Protein AF-A0A453LDB9-F1 (afdb_monomer_lite)

Radius of gyration: 24.72 Å; chains: 1; bounding box: 70×49×56 Å

Sequence (113 aa):
KLQKSIKKLKDPNAIEEAKNQITWIDKQLRSNPQKNVESEILRGHIKKEREAAKAGKRPYYLKKSEIRERKLMDKYNELKEAGKLDSFMEKRRKKNASKDHRFMPYRRDGGGA

Organism: Aegilops tauschii subsp. strangulata (NCBI:txid200361)

Foldseek 3Di:
DLVVVLVVDPDPVVNVVSVVVVVVVVVVVVVPVVVVLLVVVQVVLVVVQVVVVVVVDDRDHDDPVRSVVVVVVVVCVVCVVVVNNVVVVVVVVVVVVVVVVVPDPPPPPCPDD

pLDDT: mean 85.72, std 10.18, range [45.09, 96.06]

InterPro domains:
  IPR009292 rRNA biogenesis protein RRP36 [PF06102] (1-102)
  IPR009292 rRNA biogenesis protein RRP36 [PTHR21738] (1-108)

Secondary structure (DSSP, 8-state):
-HHHHHTT---HHHHHHHHHHHHHHHHHHHH-HHHHHHHHHHHHHHHHHHHHHHTTPPP----HHHHHHHHHHHHHHHHHHTT-HHHHHHHHHHHHHHHHHHHSPP-------

Structure (mmCIF, N/CA/C/O backbone):
data_AF-A0A453LDB9-F1
#
_entry.id   AF-A0A453LDB9-F1
#
loop_
_atom_site.group_PDB
_atom_site.id
_atom_site.type_symbol
_atom_site.label_atom_id
_atom_site.label_alt_id
_atom_site.label_comp_id
_atom_site.label_asym_id
_atom_site.label_entity_id
_atom_site.label_seq_id
_atom_site.pdbx_PDB_ins_code
_atom_site.Cartn_x
_atom_site.Cartn_y
_atom_site.Cartn_z
_atom_site.occupancy
_atom_site.B_iso_or_equiv
_atom_site.auth_seq_id
_atom_site.auth_comp_id
_atom_site.auth_asym_id
_atom_site.auth_atom_id
_atom_site.pdbx_PDB_model_num
ATOM 1 N N . LYS A 1 1 ? -23.872 5.130 8.541 1.00 67.88 1 LYS A N 1
ATOM 2 C CA . LYS A 1 1 ? -25.232 4.778 9.030 1.00 67.88 1 LYS A CA 1
ATOM 3 C C . LYS A 1 1 ? -25.224 4.448 10.529 1.00 67.88 1 LYS A C 1
ATOM 5 O O . LYS A 1 1 ? -25.956 5.112 11.243 1.00 67.88 1 LYS A O 1
ATOM 10 N N . LEU A 1 2 ? -24.330 3.578 11.019 1.00 73.69 2 LEU A N 1
ATOM 11 C CA . LEU A 1 2 ? -24.231 3.200 12.445 1.00 73.69 2 LEU A CA 1
ATOM 12 C C . LEU A 1 2 ? -23.869 4.349 13.416 1.00 73.69 2 LEU A C 1
ATOM 14 O O . LEU A 1 2 ? -24.456 4.489 14.479 1.00 73.69 2 LEU A O 1
ATOM 18 N N . GLN A 1 3 ? -22.983 5.270 13.027 1.00 77.69 3 GLN A N 1
ATOM 19 C CA . GLN A 1 3 ? -22.705 6.460 13.854 1.00 77.69 3 GLN A CA 1
ATOM 20 C C . GLN A 1 3 ? -23.927 7.382 14.023 1.00 77.69 3 GLN A C 1
ATOM 22 O O . GLN A 1 3 ? -24.057 8.073 15.030 1.00 77.69 3 GLN A O 1
ATOM 27 N N . LYS A 1 4 ? -24.833 7.400 13.034 1.00 81.56 4 LYS A N 1
ATOM 28 C CA . LYS A 1 4 ? -26.075 8.182 13.099 1.00 81.56 4 LYS A CA 1
ATOM 29 C C . LYS A 1 4 ? -27.134 7.486 13.961 1.00 81.56 4 LYS A C 1
ATOM 31 O O . LYS A 1 4 ? -27.968 8.187 14.518 1.00 81.56 4 LYS A O 1
ATOM 36 N N . SER A 1 5 ? -27.108 6.153 14.079 1.00 74.94 5 SER A N 1
ATOM 37 C CA . SER A 1 5 ? -28.012 5.407 14.966 1.00 74.94 5 SER A CA 1
ATOM 38 C C . SER A 1 5 ? -27.579 5.487 16.431 1.00 74.94 5 SER A C 1
ATOM 40 O O . SER A 1 5 ? -28.443 5.670 17.277 1.00 74.94 5 SER A O 1
ATOM 42 N N . ILE A 1 6 ? -26.273 5.500 16.733 1.00 80.81 6 ILE A N 1
ATOM 43 C CA . ILE A 1 6 ? -25.758 5.716 18.104 1.00 80.81 6 ILE A CA 1
ATOM 44 C C . ILE A 1 6 ? -26.266 7.031 18.710 1.00 80.81 6 ILE A C 1
ATOM 46 O O . ILE A 1 6 ? -26.609 7.073 19.881 1.00 80.81 6 ILE A O 1
ATOM 50 N N . LYS A 1 7 ? -26.352 8.104 17.912 1.00 78.81 7 LYS A N 1
ATOM 51 C CA . LYS A 1 7 ? -26.859 9.409 18.375 1.00 78.81 7 LYS A CA 1
ATOM 52 C C . LYS A 1 7 ? -28.374 9.438 18.628 1.00 78.81 7 LYS A C 1
ATOM 54 O O . LYS A 1 7 ? -28.855 10.393 19.223 1.00 78.81 7 LYS A O 1
ATOM 59 N N . LYS A 1 8 ? -29.121 8.458 18.109 1.00 80.62 8 LYS A N 1
ATOM 60 C CA . LYS A 1 8 ? -30.591 8.387 18.190 1.00 80.62 8 LYS A CA 1
ATOM 61 C C . LYS A 1 8 ? -31.083 7.370 19.219 1.00 80.62 8 LYS A C 1
ATOM 63 O O . LYS A 1 8 ? -32.188 7.520 19.725 1.00 80.62 8 LYS A O 1
ATOM 68 N N . LEU A 1 9 ? -30.289 6.335 19.485 1.00 74.00 9 LEU A N 1
ATOM 69 C CA . LEU A 1 9 ? -30.583 5.312 20.483 1.00 74.00 9 LEU A CA 1
ATOM 70 C C . LEU A 1 9 ? -30.438 5.907 21.888 1.00 74.00 9 LEU A C 1
ATOM 72 O O . LEU A 1 9 ? -29.474 6.619 22.160 1.00 74.00 9 LEU A O 1
ATOM 76 N N . LYS A 1 10 ? -31.411 5.626 22.759 1.00 73.06 10 LYS A N 1
ATOM 77 C CA . LYS A 1 10 ? -31.383 5.981 24.189 1.00 73.06 10 LYS A CA 1
ATOM 78 C C . LYS A 1 10 ? -30.937 4.812 25.067 1.00 73.06 10 LYS A C 1
ATOM 80 O O . LYS A 1 10 ? -30.412 5.050 26.150 1.00 73.06 10 LYS A O 1
ATOM 85 N N . ASP A 1 11 ? -31.115 3.580 24.592 1.00 82.44 11 ASP A N 1
ATOM 86 C CA . ASP A 1 11 ? -30.810 2.382 25.367 1.00 82.44 11 ASP A CA 1
ATOM 87 C C . ASP A 1 11 ? -29.293 2.142 25.446 1.00 82.44 11 ASP A C 1
ATOM 89 O O . ASP A 1 11 ? -28.626 2.069 24.406 1.00 82.44 11 ASP A O 1
ATOM 93 N N . PRO A 1 12 ? -28.727 1.988 26.657 1.00 81.81 12 PRO A N 1
ATOM 94 C CA . PRO A 1 12 ? -27.281 1.885 26.848 1.00 81.81 12 PRO A CA 1
ATOM 95 C C . PRO A 1 12 ? -26.686 0.625 26.203 1.00 81.81 12 PRO A C 1
ATOM 97 O O . PRO A 1 12 ? -25.644 0.718 25.554 1.00 81.81 12 PRO A O 1
ATOM 100 N N . ASN A 1 13 ? -27.381 -0.515 26.281 1.00 83.94 13 ASN A N 1
ATOM 101 C CA . ASN A 1 13 ? -26.923 -1.777 25.683 1.00 83.94 13 ASN A CA 1
ATOM 102 C C . ASN A 1 13 ? -26.873 -1.703 24.148 1.00 83.94 13 ASN A C 1
ATOM 104 O O . ASN A 1 13 ? -25.872 -2.068 23.536 1.00 83.94 13 ASN A O 1
ATOM 108 N N . ALA A 1 14 ? -27.904 -1.137 23.513 1.00 81.88 14 ALA A N 1
ATOM 109 C CA . ALA A 1 14 ? -27.942 -0.981 22.057 1.00 81.88 14 ALA A CA 1
ATOM 110 C C . ALA A 1 14 ? -26.863 -0.004 21.543 1.00 81.88 14 ALA A C 1
ATOM 112 O O . ALA A 1 14 ? -26.334 -0.160 20.437 1.00 81.88 14 ALA A O 1
ATOM 113 N N . ILE A 1 15 ? -26.506 1.011 22.342 1.00 84.06 15 ILE A N 1
ATOM 114 C CA . ILE A 1 15 ? -25.384 1.912 22.045 1.00 84.06 15 ILE A CA 1
ATOM 115 C C . ILE A 1 15 ? -24.050 1.155 22.103 1.00 84.06 15 ILE A C 1
ATOM 117 O O . ILE A 1 15 ? -23.192 1.372 21.242 1.00 84.06 15 ILE A O 1
ATOM 121 N N . GLU A 1 16 ? -23.856 0.298 23.105 1.00 86.81 16 GLU A N 1
ATOM 122 C CA . GLU A 1 16 ? -22.629 -0.480 23.276 1.00 86.81 16 GLU A CA 1
ATOM 123 C C . GLU A 1 16 ? -22.432 -1.497 22.146 1.00 86.81 16 GLU A C 1
ATOM 125 O O . GLU A 1 16 ? -21.365 -1.535 21.531 1.00 86.81 16 GLU A O 1
ATOM 130 N N . GLU A 1 17 ? -23.476 -2.237 21.774 1.00 87.38 17 GLU A N 1
ATOM 131 C CA . GLU A 1 17 ? -23.442 -3.171 20.642 1.00 87.38 17 GLU A CA 1
ATOM 132 C C . GLU A 1 17 ? -23.084 -2.470 19.327 1.00 87.38 17 GLU A C 1
ATOM 134 O O . GLU A 1 17 ? -22.202 -2.915 18.588 1.00 87.38 17 GLU A O 1
ATOM 139 N N . ALA A 1 18 ? -23.701 -1.316 19.054 1.00 86.12 18 ALA A N 1
ATOM 140 C CA . ALA A 1 18 ? -23.396 -0.534 17.862 1.00 86.12 18 ALA A CA 1
ATOM 141 C C . ALA A 1 18 ? -21.946 -0.013 17.861 1.00 86.12 18 ALA A C 1
ATOM 143 O O . ALA A 1 18 ? -21.306 0.034 16.805 1.00 86.12 18 ALA A O 1
ATOM 144 N N . LYS A 1 19 ? -21.397 0.359 19.028 1.00 87.69 19 LYS A N 1
ATOM 145 C CA . LYS A 1 19 ? -19.977 0.723 19.172 1.00 87.69 19 LYS A CA 1
ATOM 146 C C . LYS A 1 19 ? -19.070 -0.481 18.915 1.00 87.69 19 LYS A C 1
ATOM 148 O O . LYS A 1 19 ? -18.124 -0.349 18.142 1.00 87.69 19 LYS A O 1
ATOM 153 N N . ASN A 1 20 ? -19.388 -1.643 19.480 1.00 89.94 20 ASN A N 1
ATOM 154 C CA . ASN A 1 20 ? -18.641 -2.888 19.281 1.00 89.94 20 ASN A CA 1
ATOM 155 C C . ASN A 1 20 ? -18.646 -3.332 17.813 1.00 89.94 20 ASN A C 1
ATOM 157 O O . ASN A 1 20 ? -17.638 -3.791 17.278 1.00 89.94 20 ASN A O 1
ATOM 161 N N . GLN A 1 21 ? -19.755 -3.119 17.110 1.00 89.06 21 GLN A N 1
ATOM 162 C CA . GLN A 1 21 ? -19.829 -3.394 15.683 1.00 89.06 21 GLN A CA 1
ATOM 163 C C . GLN A 1 21 ? -18.954 -2.432 14.868 1.00 89.06 21 GLN A C 1
ATOM 165 O O . GLN A 1 21 ? -18.284 -2.857 13.927 1.00 89.06 21 GLN A O 1
ATOM 170 N N . ILE A 1 22 ? -18.903 -1.146 15.231 1.00 89.88 22 ILE A N 1
ATOM 171 C CA . ILE A 1 22 ? -18.006 -0.176 14.584 1.00 89.88 22 ILE A CA 1
ATOM 172 C C . ILE A 1 22 ? -16.540 -0.543 14.824 1.00 89.88 22 ILE A C 1
ATOM 174 O O . ILE A 1 22 ? -15.760 -0.523 13.873 1.00 89.88 22 ILE A O 1
ATOM 178 N N . THR A 1 23 ? -16.155 -0.895 16.052 1.00 90.38 23 THR A N 1
ATOM 179 C CA . THR A 1 23 ? -14.771 -1.289 16.358 1.00 90.38 23 THR A CA 1
ATOM 180 C C . THR A 1 23 ? -14.388 -2.582 15.645 1.00 90.38 23 THR A C 1
ATOM 182 O O . THR A 1 23 ? -13.273 -2.689 15.134 1.00 90.38 23 THR A O 1
ATOM 185 N N . TRP A 1 24 ? -15.313 -3.538 15.524 1.00 89.81 24 TRP A N 1
ATOM 186 C CA . TRP A 1 24 ? -15.105 -4.742 14.725 1.00 89.81 24 TRP A CA 1
ATOM 187 C C . TRP A 1 24 ? -14.898 -4.413 13.241 1.00 89.81 24 TRP A C 1
ATOM 189 O O . TRP A 1 24 ? -13.928 -4.888 12.651 1.00 89.81 24 TRP A O 1
ATOM 199 N N . ILE A 1 25 ? -15.737 -3.554 12.651 1.00 86.31 25 ILE A N 1
ATOM 200 C CA . ILE A 1 25 ? -15.580 -3.105 11.257 1.00 86.31 25 ILE A CA 1
ATOM 201 C C . ILE A 1 25 ? -14.240 -2.382 11.065 1.00 86.31 25 ILE A C 1
ATOM 203 O O . ILE A 1 25 ? -13.527 -2.683 10.110 1.00 86.31 25 ILE A O 1
ATOM 207 N N . ASP A 1 26 ? -13.859 -1.474 11.968 1.00 85.81 26 ASP A N 1
ATOM 208 C CA . ASP A 1 26 ? -12.575 -0.760 11.896 1.00 85.81 26 ASP A CA 1
ATOM 209 C C . ASP A 1 26 ? -11.393 -1.737 11.979 1.00 85.81 26 ASP A C 1
ATOM 211 O O . ASP A 1 26 ? -10.445 -1.660 11.197 1.00 85.81 26 ASP A O 1
ATOM 215 N N . LYS A 1 27 ? -11.482 -2.745 12.854 1.00 86.75 27 LYS A N 1
ATOM 216 C CA . LYS A 1 27 ? -10.484 -3.816 12.955 1.00 86.75 27 LYS A CA 1
ATOM 217 C C . LYS A 1 27 ? -10.393 -4.642 11.669 1.00 86.75 27 LYS A C 1
ATOM 219 O O . LYS A 1 27 ? -9.283 -4.963 11.248 1.00 86.75 27 LYS A O 1
ATOM 224 N N . GLN A 1 28 ? -11.520 -4.962 11.029 1.00 81.62 28 GLN A N 1
ATOM 225 C CA . GLN A 1 28 ? -11.546 -5.661 9.735 1.00 81.62 28 GLN A CA 1
ATOM 226 C C . GLN A 1 28 ? -10.964 -4.809 8.598 1.00 81.62 28 GLN A C 1
ATOM 228 O O . GLN A 1 28 ? -10.287 -5.329 7.708 1.00 81.62 28 GLN A O 1
ATOM 233 N N . LEU A 1 29 ? -11.190 -3.495 8.634 1.00 78.75 29 LEU A N 1
ATOM 234 C CA . LEU A 1 29 ? -10.659 -2.567 7.641 1.00 78.75 29 LEU A CA 1
ATOM 235 C C . LEU A 1 29 ? -9.136 -2.420 7.784 1.00 78.75 29 LEU A C 1
ATOM 237 O O . LEU A 1 29 ? -8.404 -2.487 6.796 1.00 78.75 29 LEU A O 1
ATOM 241 N N . ARG A 1 30 ? -8.6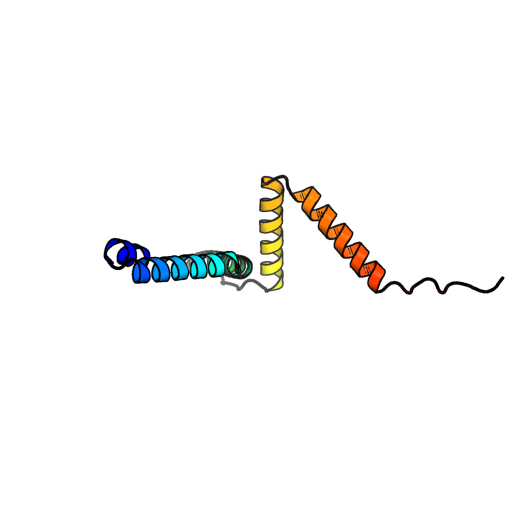45 -2.309 9.026 1.00 77.31 30 ARG A N 1
ATOM 242 C CA . ARG A 1 30 ? -7.211 -2.236 9.352 1.00 77.31 30 ARG A CA 1
ATOM 243 C C . ARG A 1 30 ? -6.463 -3.552 9.150 1.00 77.31 30 ARG A C 1
ATOM 245 O O . ARG A 1 30 ? -5.244 -3.524 9.011 1.00 77.31 30 ARG A O 1
ATOM 252 N N . SER A 1 31 ? -7.150 -4.695 9.146 1.00 70.00 31 SER A N 1
ATOM 253 C CA . SER A 1 31 ? -6.519 -6.009 8.960 1.00 70.00 31 SER A CA 1
ATOM 254 C C . SER A 1 31 ? -6.266 -6.367 7.490 1.00 70.00 31 SER A C 1
ATOM 256 O O . SER A 1 31 ? -5.404 -7.202 7.218 1.00 70.00 31 SER A O 1
ATOM 258 N N . ASN A 1 32 ? -6.940 -5.711 6.532 1.00 67.81 32 ASN A N 1
ATOM 259 C CA . ASN A 1 32 ? -6.808 -5.984 5.090 1.00 67.81 32 ASN A CA 1
ATOM 260 C C . ASN A 1 32 ? -6.213 -4.839 4.227 1.00 67.81 32 ASN A C 1
ATOM 262 O O . ASN A 1 32 ? -6.611 -4.693 3.068 1.00 67.81 32 ASN A O 1
ATOM 266 N N . PRO A 1 33 ? -5.207 -4.064 4.677 1.00 66.31 33 PRO A N 1
ATOM 267 C CA . PRO A 1 33 ? -4.667 -2.953 3.885 1.00 66.31 33 PRO A CA 1
ATOM 268 C C . PRO A 1 33 ? -4.032 -3.443 2.574 1.00 66.31 33 PRO A C 1
ATOM 270 O O . PRO A 1 33 ? -4.084 -2.776 1.548 1.00 66.31 33 PRO A O 1
ATOM 273 N N . GLN A 1 34 ? -3.497 -4.668 2.572 1.00 61.97 34 GLN A N 1
ATOM 274 C CA . GLN A 1 34 ? -2.825 -5.272 1.421 1.00 61.97 34 GLN A CA 1
ATOM 275 C C . GLN A 1 34 ? -3.728 -5.468 0.195 1.00 61.97 34 GLN A C 1
ATOM 277 O O . GLN A 1 34 ? -3.213 -5.393 -0.921 1.00 61.97 34 GLN A O 1
ATOM 282 N N . LYS A 1 35 ? -5.026 -5.747 0.398 1.00 66.75 35 LYS A N 1
ATOM 283 C CA . LYS A 1 35 ? -5.999 -5.940 -0.692 1.00 66.75 35 LYS A CA 1
ATOM 284 C C . LYS A 1 35 ? -6.453 -4.599 -1.272 1.00 66.75 35 LYS A C 1
ATOM 286 O O . LYS A 1 35 ? -6.657 -4.494 -2.478 1.00 66.75 35 LYS A O 1
ATOM 291 N N . ASN A 1 36 ? -6.534 -3.572 -0.425 1.00 76.38 36 ASN A N 1
ATOM 292 C CA . ASN A 1 36 ? -6.926 -2.227 -0.835 1.00 76.38 36 ASN A CA 1
ATOM 293 C C . ASN A 1 36 ? -5.874 -1.613 -1.767 1.00 76.38 36 ASN A C 1
ATOM 295 O O . ASN A 1 36 ? -6.229 -1.187 -2.861 1.00 76.38 36 ASN A O 1
ATOM 299 N N . VAL A 1 37 ? -4.585 -1.708 -1.423 1.00 82.50 37 VAL A N 1
ATOM 300 C CA . VAL A 1 37 ? -3.491 -1.148 -2.244 1.00 82.50 37 VAL A CA 1
ATOM 301 C C . VAL A 1 37 ? -3.457 -1.752 -3.654 1.00 82.50 37 VAL A C 1
ATOM 303 O O . VAL A 1 37 ? -3.360 -1.031 -4.640 1.00 82.50 37 VAL A O 1
ATOM 306 N N . GLU A 1 38 ? -3.600 -3.074 -3.792 1.00 84.38 38 GLU A N 1
ATOM 307 C CA . GLU A 1 38 ? -3.625 -3.711 -5.121 1.00 84.38 38 GLU A CA 1
ATOM 308 C C . GLU A 1 38 ? -4.826 -3.250 -5.956 1.00 84.38 38 GLU A C 1
ATOM 310 O O . GLU A 1 38 ? -4.689 -2.975 -7.152 1.00 84.38 38 GLU A O 1
ATOM 315 N N . SER A 1 39 ? -5.995 -3.115 -5.322 1.00 86.31 39 SER A N 1
ATOM 316 C CA . SER A 1 39 ? -7.199 -2.610 -5.984 1.00 86.31 39 SER A CA 1
ATOM 317 C C . SER A 1 39 ? -7.076 -1.136 -6.385 1.00 86.31 39 SER A C 1
ATOM 319 O O . SER A 1 39 ? -7.571 -0.745 -7.442 1.00 86.31 39 SER A O 1
ATOM 321 N N . GLU A 1 40 ? -6.370 -0.328 -5.594 1.00 89.50 40 GLU A N 1
ATOM 322 C CA . GLU A 1 40 ? -6.105 1.084 -5.870 1.00 89.50 40 GLU A CA 1
ATOM 323 C C . GLU A 1 40 ? -5.137 1.248 -7.041 1.00 89.50 40 GLU A C 1
ATOM 325 O O . GLU A 1 40 ? -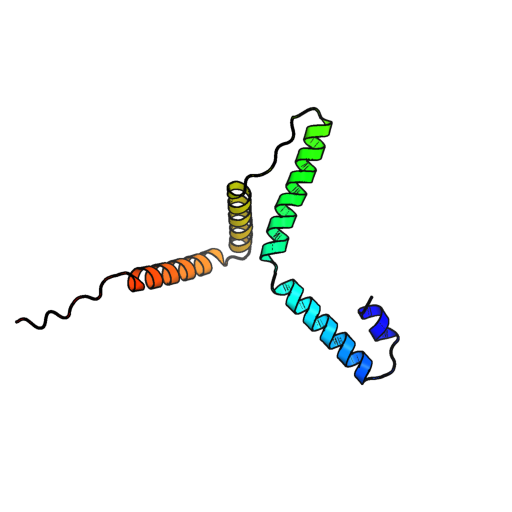5.429 2.014 -7.963 1.00 89.50 40 GLU A O 1
ATOM 330 N N . ILE A 1 41 ? -4.050 0.467 -7.074 1.00 89.44 41 ILE A N 1
ATOM 331 C CA . ILE A 1 41 ? -3.111 0.423 -8.205 1.00 89.44 41 ILE A CA 1
ATOM 332 C C . ILE A 1 41 ? -3.858 0.048 -9.491 1.00 89.44 41 ILE A C 1
ATOM 334 O O . ILE A 1 41 ? -3.691 0.706 -10.523 1.00 89.44 41 ILE A O 1
ATOM 338 N N . LEU A 1 42 ? -4.714 -0.978 -9.433 1.00 90.75 42 LEU A N 1
ATOM 339 C CA . LEU A 1 42 ? -5.500 -1.420 -10.583 1.00 90.75 42 LEU A CA 1
ATOM 340 C C . LEU A 1 42 ? -6.499 -0.347 -11.029 1.00 90.75 42 LEU A C 1
ATOM 342 O O . LEU A 1 42 ? -6.592 -0.045 -12.217 1.00 90.75 42 LEU A O 1
ATOM 346 N N . ARG A 1 43 ? -7.222 0.267 -10.090 1.00 91.19 43 ARG A N 1
ATOM 347 C CA . ARG A 1 43 ? -8.195 1.325 -10.384 1.00 91.19 43 ARG A CA 1
ATOM 348 C C . ARG A 1 43 ? -7.522 2.552 -10.995 1.00 91.19 43 ARG A C 1
ATOM 350 O O . ARG A 1 43 ? -8.033 3.104 -11.970 1.00 91.19 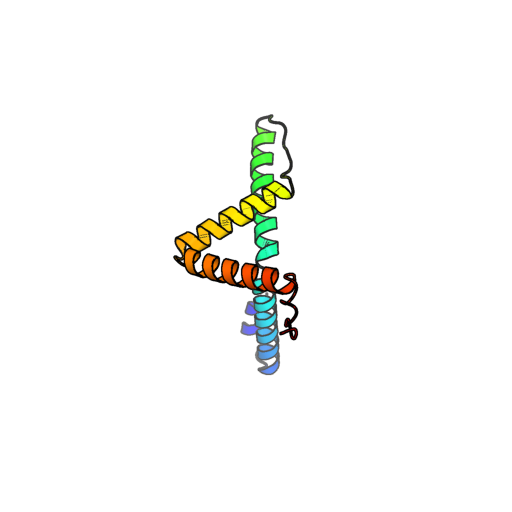43 ARG A O 1
ATOM 357 N N . GLY A 1 44 ? -6.373 2.954 -10.455 1.00 90.75 44 GLY A N 1
ATOM 358 C CA . GLY A 1 44 ? -5.551 4.030 -11.001 1.00 90.75 44 GLY A CA 1
ATOM 359 C C . GLY A 1 44 ? -5.078 3.717 -12.420 1.00 90.75 44 GLY A C 1
ATOM 360 O O . GLY A 1 44 ? -5.152 4.577 -13.294 1.00 90.75 44 GLY A O 1
ATOM 361 N N . HIS A 1 45 ? -4.667 2.472 -12.675 1.00 92.44 45 HIS A N 1
ATOM 362 C CA . HIS A 1 45 ? -4.284 2.018 -14.010 1.00 92.44 45 HIS A CA 1
ATOM 363 C C . HIS A 1 45 ? -5.454 2.056 -14.996 1.00 92.44 45 HIS A C 1
ATOM 365 O O . HIS A 1 45 ? -5.348 2.689 -16.038 1.00 92.44 45 HIS A O 1
ATOM 371 N N . ILE A 1 46 ? -6.598 1.462 -14.644 1.00 92.56 46 ILE A N 1
ATOM 372 C CA . ILE A 1 46 ? -7.803 1.458 -15.488 1.00 92.56 46 ILE A CA 1
ATOM 373 C C . ILE A 1 46 ? -8.220 2.887 -15.847 1.00 92.56 46 ILE A C 1
ATOM 375 O O . ILE A 1 46 ? -8.610 3.146 -16.983 1.00 92.56 46 ILE A O 1
ATOM 379 N N . LYS A 1 47 ? -8.123 3.830 -14.902 1.00 94.00 47 LYS A N 1
ATOM 380 C CA . LYS A 1 47 ? -8.431 5.238 -15.172 1.00 94.00 47 LYS A CA 1
ATOM 381 C C . LYS A 1 47 ? -7.493 5.831 -16.232 1.00 94.00 47 LYS A C 1
ATOM 383 O O . LYS A 1 47 ? -7.985 6.428 -17.185 1.00 94.00 47 LYS A O 1
ATOM 388 N N . LYS A 1 48 ? -6.178 5.620 -16.096 1.00 91.88 48 LYS A N 1
ATOM 389 C CA . LYS A 1 48 ? -5.167 6.089 -17.062 1.00 91.88 48 LYS A CA 1
ATOM 390 C C . LYS A 1 48 ? -5.372 5.473 -18.446 1.00 91.88 48 LYS A C 1
ATOM 392 O O . LYS A 1 48 ? -5.393 6.189 -19.441 1.00 91.88 48 LYS A O 1
ATOM 397 N N . GLU A 1 49 ? -5.605 4.167 -18.505 1.00 92.69 49 GLU A N 1
ATOM 398 C CA . GLU A 1 49 ? -5.836 3.455 -19.766 1.00 92.69 49 GLU A CA 1
ATOM 399 C C . GLU A 1 49 ? -7.143 3.880 -20.434 1.00 92.69 49 GLU A C 1
ATOM 401 O O . GLU A 1 49 ? -7.206 4.011 -21.652 1.00 92.69 49 GLU A O 1
ATOM 406 N N . ARG A 1 50 ? -8.184 4.184 -19.650 1.00 92.62 50 ARG A N 1
ATOM 407 C CA . ARG A 1 50 ? -9.435 4.744 -20.172 1.00 92.62 50 ARG A CA 1
ATOM 408 C C . ARG A 1 50 ? -9.219 6.111 -20.819 1.00 92.62 50 ARG A C 1
ATOM 410 O O . ARG A 1 50 ? -9.846 6.405 -21.832 1.00 92.62 50 ARG A O 1
ATOM 417 N N . GLU A 1 51 ? -8.369 6.952 -20.242 1.00 92.81 51 GLU A N 1
ATOM 418 C CA . GLU A 1 51 ? -8.010 8.256 -20.813 1.00 92.81 51 GLU A CA 1
ATOM 419 C C . GLU A 1 51 ? -7.154 8.093 -22.079 1.00 92.81 51 GLU A C 1
ATOM 421 O O . GLU A 1 51 ? -7.438 8.726 -23.094 1.00 92.81 51 GLU A O 1
ATOM 426 N N . ALA A 1 52 ? -6.184 7.176 -22.070 1.00 91.19 52 ALA A N 1
ATOM 427 C CA . ALA A 1 52 ? -5.376 6.851 -23.246 1.00 91.19 52 ALA A CA 1
ATOM 428 C C . ALA A 1 52 ? -6.221 6.279 -24.400 1.00 91.19 52 ALA A C 1
ATOM 430 O O . ALA A 1 52 ? -6.022 6.653 -25.556 1.00 91.19 52 ALA A O 1
ATOM 431 N N . ALA A 1 53 ? -7.203 5.431 -24.084 1.00 91.81 53 ALA A N 1
ATOM 432 C CA . ALA A 1 53 ? -8.137 4.871 -25.054 1.00 91.81 53 ALA A CA 1
ATOM 433 C C . ALA A 1 53 ? -9.032 5.938 -25.691 1.00 91.81 53 ALA A C 1
ATOM 435 O O . ALA A 1 53 ? -9.270 5.894 -26.895 1.00 91.81 53 ALA A O 1
ATOM 436 N N . LYS A 1 54 ? -9.476 6.941 -24.919 1.00 93.06 54 LYS A N 1
ATOM 437 C CA . LYS A 1 54 ? -10.193 8.102 -25.477 1.00 93.06 54 LYS A CA 1
ATOM 438 C C . LYS A 1 54 ? -9.345 8.877 -26.486 1.00 93.06 54 LYS A C 1
ATOM 440 O O . LYS A 1 54 ? -9.889 9.395 -27.450 1.00 93.06 54 LYS A O 1
ATOM 445 N N . ALA A 1 55 ? -8.031 8.931 -26.279 1.00 91.81 55 ALA A N 1
ATOM 446 C CA . ALA A 1 55 ? -7.081 9.534 -27.212 1.00 91.81 55 ALA A CA 1
ATOM 447 C C . ALA A 1 55 ? -6.705 8.610 -28.394 1.00 91.81 55 ALA A C 1
ATOM 449 O O . ALA A 1 55 ? -5.787 8.926 -29.145 1.00 91.81 55 ALA A O 1
ATOM 450 N N . GLY A 1 56 ? -7.373 7.459 -28.551 1.00 91.75 56 GLY A N 1
ATOM 451 C CA . GLY A 1 56 ? -7.163 6.523 -29.659 1.00 91.75 56 GLY A CA 1
ATOM 452 C C . GLY A 1 56 ? -6.022 5.520 -29.461 1.00 91.75 56 GLY A C 1
ATOM 453 O O . GLY A 1 56 ? -5.747 4.727 -30.361 1.00 91.75 56 GLY A O 1
ATOM 454 N N . LYS A 1 57 ? -5.352 5.505 -28.300 1.00 93.25 57 LYS A N 1
ATOM 455 C CA . LYS A 1 57 ? -4.333 4.485 -27.993 1.00 93.25 57 LYS A CA 1
ATOM 456 C C . LYS A 1 57 ? -4.997 3.155 -27.634 1.00 93.25 57 LYS A C 1
ATOM 458 O O . LYS A 1 57 ? -6.097 3.120 -27.092 1.00 93.25 57 LYS A O 1
ATOM 463 N N . ARG A 1 58 ? -4.312 2.038 -27.893 1.00 89.81 58 ARG A N 1
ATOM 464 C CA . ARG A 1 58 ? -4.805 0.707 -27.506 1.00 89.81 58 ARG A CA 1
ATOM 465 C C . ARG A 1 58 ? -4.639 0.527 -25.989 1.00 89.81 58 ARG A C 1
ATOM 467 O O . ARG A 1 58 ? -3.496 0.553 -25.535 1.00 89.81 58 ARG A O 1
ATOM 474 N N . PRO A 1 59 ? -5.727 0.346 -25.219 1.00 91.38 59 PRO A N 1
ATOM 475 C CA . PRO A 1 59 ? -5.620 0.119 -23.784 1.00 91.38 59 PRO A CA 1
ATOM 476 C C . PRO A 1 59 ? -4.987 -1.245 -23.506 1.00 91.38 59 PRO A C 1
ATOM 478 O O . PRO A 1 59 ? -5.227 -2.208 -24.242 1.00 91.38 59 PRO A O 1
ATOM 481 N N . TYR A 1 60 ? -4.225 -1.346 -22.420 1.00 90.56 60 TYR A N 1
ATOM 482 C CA . TYR A 1 60 ? -3.687 -2.622 -21.947 1.00 90.56 60 TYR A CA 1
ATOM 483 C C . TYR A 1 60 ? -4.008 -2.870 -20.473 1.00 90.56 60 TYR A C 1
ATOM 485 O O . TYR A 1 60 ? -4.449 -1.990 -19.737 1.00 90.56 60 TYR A O 1
ATOM 493 N N . TYR A 1 61 ? -3.811 -4.112 -20.037 1.00 87.56 61 TYR A N 1
ATOM 494 C CA . TYR A 1 61 ? -4.001 -4.514 -18.648 1.00 87.56 61 TYR A CA 1
ATOM 495 C C . TYR A 1 61 ? -2.655 -4.762 -17.987 1.00 87.56 61 TYR A C 1
ATOM 497 O O . TYR A 1 61 ? -1.757 -5.351 -18.589 1.00 87.56 61 TYR A O 1
ATOM 505 N N . LEU A 1 62 ? -2.542 -4.342 -16.729 1.00 90.19 62 LEU A N 1
ATOM 506 C CA . LEU A 1 62 ? -1.321 -4.512 -15.960 1.00 90.19 62 LEU A CA 1
ATOM 507 C C . LEU A 1 62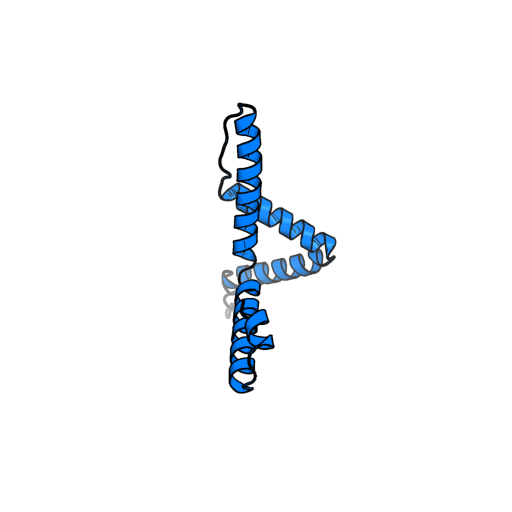 ? -1.106 -5.992 -15.623 1.00 90.19 62 LEU A C 1
ATOM 509 O O . LEU A 1 62 ? 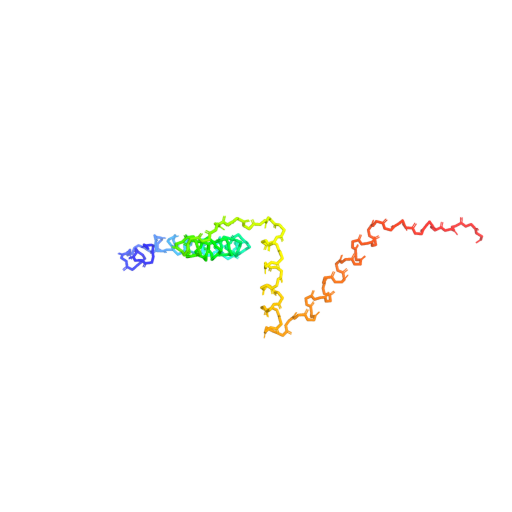-2.021 -6.675 -15.146 1.00 90.19 62 LEU A O 1
ATOM 513 N N . LYS A 1 63 ? 0.110 -6.497 -15.846 1.00 92.81 63 LYS A N 1
ATOM 514 C CA . LYS A 1 63 ? 0.447 -7.882 -15.494 1.00 92.81 63 LYS A CA 1
ATOM 515 C C . LYS A 1 63 ? 0.534 -8.040 -13.975 1.00 92.81 63 LYS A C 1
ATOM 517 O O . LYS A 1 63 ? 0.867 -7.112 -13.240 1.00 92.81 63 LYS A O 1
ATOM 522 N N . LYS A 1 64 ? 0.324 -9.265 -13.479 1.00 89.44 64 LYS A N 1
ATOM 523 C CA . LYS A 1 64 ? 0.452 -9.572 -12.039 1.00 89.44 64 LYS A CA 1
ATOM 524 C C . LYS A 1 64 ? 1.851 -9.261 -11.480 1.00 89.44 64 LYS A C 1
ATOM 526 O O . LYS A 1 64 ? 1.969 -8.890 -10.315 1.00 89.44 64 LYS A O 1
ATOM 531 N N . SER A 1 65 ? 2.902 -9.418 -12.288 1.00 91.50 65 SER A N 1
ATOM 532 C CA . SER A 1 65 ? 4.283 -9.067 -11.923 1.00 91.50 65 SER A CA 1
ATOM 533 C C . SER A 1 65 ? 4.453 -7.563 -11.707 1.00 91.50 65 SER A C 1
ATOM 535 O O . SER A 1 65 ? 4.990 -7.151 -10.686 1.00 91.50 65 SER A O 1
ATOM 537 N N . GLU A 1 66 ? 3.918 -6.756 -12.618 1.00 90.50 66 GLU A N 1
ATOM 538 C CA . GLU A 1 66 ? 3.982 -5.291 -12.578 1.00 90.50 66 GLU A CA 1
ATOM 539 C C . GLU A 1 66 ? 3.184 -4.722 -11.397 1.00 90.50 66 GLU A C 1
ATOM 541 O O . GLU A 1 66 ? 3.636 -3.796 -10.727 1.00 90.50 66 GLU A O 1
ATOM 546 N N . ILE A 1 67 ? 2.025 -5.313 -11.074 1.00 90.62 67 ILE A N 1
ATOM 547 C CA . ILE A 1 67 ? 1.263 -4.961 -9.861 1.00 90.62 67 ILE A CA 1
ATOM 548 C C . ILE A 1 67 ? 2.126 -5.178 -8.612 1.00 90.62 67 ILE A C 1
ATOM 550 O O . ILE A 1 67 ? 2.168 -4.331 -7.717 1.00 90.62 67 ILE A O 1
ATOM 554 N N . ARG A 1 68 ? 2.833 -6.313 -8.548 1.00 90.81 68 ARG A N 1
ATOM 555 C CA . ARG A 1 68 ? 3.697 -6.654 -7.413 1.00 90.81 68 ARG A CA 1
ATOM 556 C C . ARG A 1 68 ? 4.878 -5.694 -7.292 1.00 90.81 68 ARG A C 1
ATOM 558 O O . ARG A 1 68 ? 5.234 -5.330 -6.176 1.00 90.81 68 ARG A O 1
ATOM 565 N N . GLU A 1 69 ? 5.469 -5.299 -8.413 1.00 92.56 69 GLU A N 1
ATOM 566 C CA . GLU A 1 69 ? 6.576 -4.346 -8.453 1.00 92.56 69 GLU A CA 1
ATOM 567 C C . GLU A 1 69 ? 6.147 -2.957 -7.974 1.00 92.56 69 GLU A C 1
ATOM 569 O O . GLU A 1 69 ? 6.777 -2.411 -7.070 1.00 92.56 69 GLU A O 1
ATOM 574 N N . ARG A 1 70 ? 5.019 -2.433 -8.475 1.00 91.94 70 ARG A N 1
ATOM 575 C CA . ARG A 1 70 ? 4.464 -1.149 -8.012 1.00 91.94 70 ARG A CA 1
ATOM 576 C C . ARG A 1 70 ? 4.191 -1.163 -6.512 1.00 91.94 70 ARG A C 1
ATOM 578 O O . ARG A 1 70 ? 4.672 -0.297 -5.795 1.00 91.94 70 ARG A O 1
ATOM 585 N N . LYS A 1 71 ? 3.552 -2.225 -6.014 1.00 91.69 71 LYS A N 1
ATOM 586 C CA . LYS A 1 71 ? 3.308 -2.415 -4.576 1.00 91.69 71 LYS A CA 1
ATOM 587 C C . LYS A 1 71 ? 4.601 -2.439 -3.749 1.00 91.69 71 LYS A C 1
ATOM 589 O O . LYS A 1 71 ? 4.611 -1.989 -2.605 1.00 91.69 71 LYS A O 1
ATOM 594 N N . LEU A 1 72 ? 5.681 -3.012 -4.284 1.00 92.56 72 LEU A N 1
ATOM 595 C CA . LEU A 1 72 ? 6.986 -3.015 -3.619 1.00 92.56 72 LEU A CA 1
ATOM 596 C C . LEU A 1 72 ? 7.617 -1.620 -3.604 1.00 92.56 72 LEU A C 1
ATOM 598 O O . LEU A 1 72 ? 8.169 -1.246 -2.570 1.00 92.56 72 LEU A O 1
ATOM 602 N N . MET A 1 73 ? 7.515 -0.868 -4.703 1.00 93.19 73 MET A N 1
ATOM 603 C CA . MET A 1 73 ? 8.000 0.513 -4.777 1.00 93.19 73 MET A CA 1
ATOM 604 C C . MET A 1 73 ? 7.239 1.439 -3.830 1.00 93.19 73 MET A C 1
ATOM 606 O O . MET A 1 73 ? 7.877 2.145 -3.054 1.00 93.19 73 MET A O 1
ATOM 610 N N . ASP A 1 74 ? 5.906 1.382 -3.820 1.00 92.06 74 ASP A N 1
ATOM 611 C CA . ASP A 1 74 ? 5.075 2.205 -2.933 1.00 92.06 74 ASP A CA 1
ATOM 612 C C . ASP A 1 74 ? 5.454 1.957 -1.467 1.00 92.06 74 ASP A C 1
ATOM 614 O O . ASP A 1 74 ? 5.795 2.880 -0.730 1.00 92.06 74 ASP A O 1
ATOM 618 N N . LYS A 1 75 ? 5.553 0.680 -1.074 1.00 91.06 75 LYS A N 1
ATOM 619 C CA . LYS A 1 75 ? 5.985 0.295 0.274 1.00 91.06 75 LYS A CA 1
ATOM 620 C C . LYS A 1 75 ? 7.405 0.762 0.607 1.00 91.06 75 LYS A C 1
ATOM 622 O O . LYS A 1 75 ? 7.696 1.068 1.763 1.00 91.06 75 LYS A O 1
ATOM 627 N N . TYR A 1 76 ? 8.318 0.744 -0.362 1.00 93.94 76 TYR A N 1
ATOM 628 C CA . TYR A 1 76 ? 9.678 1.234 -0.158 1.00 93.94 76 TYR A CA 1
ATOM 629 C C . TYR A 1 76 ? 9.679 2.742 0.107 1.00 93.94 76 TYR A C 1
ATOM 631 O O . TYR A 1 76 ? 10.317 3.179 1.064 1.00 93.94 76 TYR A O 1
ATOM 639 N N . ASN A 1 77 ? 8.933 3.508 -0.690 1.00 94.44 77 ASN A N 1
ATOM 640 C CA . ASN A 1 77 ? 8.822 4.956 -0.541 1.00 94.44 77 ASN A CA 1
ATOM 641 C C . ASN A 1 77 ? 8.203 5.326 0.810 1.00 94.44 77 ASN A C 1
ATOM 643 O O . ASN A 1 77 ? 8.813 6.088 1.551 1.00 94.44 77 ASN A O 1
ATOM 647 N N . GLU A 1 78 ? 7.097 4.684 1.200 1.00 92.19 78 GLU A N 1
ATOM 648 C CA . GLU A 1 78 ? 6.478 4.869 2.523 1.00 92.19 78 GLU A CA 1
ATOM 649 C C . GLU A 1 78 ? 7.472 4.622 3.672 1.00 92.19 78 GLU A C 1
ATOM 651 O O . GLU A 1 78 ? 7.555 5.389 4.631 1.00 92.19 78 GLU A O 1
ATOM 656 N N . LEU A 1 79 ? 8.252 3.537 3.595 1.00 93.50 79 LEU A N 1
ATOM 657 C CA . LEU A 1 79 ? 9.237 3.196 4.626 1.00 93.50 79 LEU A CA 1
ATOM 658 C C . LEU A 1 79 ? 10.428 4.154 4.652 1.00 93.50 79 LEU A C 1
ATOM 660 O O . LEU A 1 79 ? 10.984 4.396 5.729 1.00 93.50 79 LEU A O 1
ATOM 664 N N . LYS A 1 80 ? 10.831 4.657 3.483 1.00 94.81 80 LYS A N 1
ATOM 665 C CA . LYS A 1 80 ? 11.908 5.632 3.331 1.00 94.81 80 LYS A CA 1
ATOM 666 C C . LYS A 1 80 ? 11.492 6.982 3.909 1.00 94.81 80 LYS A C 1
ATOM 668 O O . LYS A 1 80 ? 12.227 7.525 4.724 1.00 94.81 80 LYS A O 1
ATOM 673 N N . GLU A 1 81 ? 10.304 7.464 3.558 1.00 94.81 81 GLU A N 1
ATOM 674 C CA . GLU A 1 81 ? 9.715 8.692 4.105 1.00 94.81 81 GLU A CA 1
ATOM 675 C C . GLU A 1 81 ? 9.523 8.599 5.622 1.00 94.81 81 GLU A C 1
ATOM 677 O O . GLU A 1 81 ? 9.830 9.536 6.352 1.00 94.81 81 GLU A O 1
ATOM 682 N N . ALA A 1 82 ? 9.100 7.436 6.122 1.00 92.81 82 ALA A N 1
ATOM 683 C CA . ALA A 1 82 ? 8.959 7.195 7.554 1.00 92.81 82 ALA A CA 1
ATOM 684 C C . ALA A 1 82 ? 10.297 7.010 8.304 1.00 92.81 82 ALA A C 1
ATOM 686 O O . ALA A 1 82 ? 10.267 6.821 9.522 1.00 92.81 82 ALA A O 1
ATOM 687 N N . GLY A 1 83 ? 11.445 6.969 7.612 1.00 94.25 83 GLY A N 1
ATOM 688 C CA . GLY A 1 83 ? 12.769 6.732 8.209 1.00 94.25 83 GLY A CA 1
ATOM 689 C C . GLY A 1 83 ? 12.961 5.334 8.819 1.00 94.25 83 GLY A C 1
ATOM 690 O O . GLY A 1 83 ? 13.886 5.107 9.592 1.00 94.25 83 GLY A O 1
ATOM 691 N N . LYS A 1 84 ? 12.082 4.373 8.507 1.00 94.69 84 LYS A N 1
ATOM 692 C CA . LYS A 1 84 ? 12.063 3.017 9.105 1.00 94.69 84 LYS A CA 1
ATOM 693 C C . LYS A 1 84 ? 12.634 1.940 8.183 1.00 94.69 84 LYS A C 1
ATOM 695 O O . LYS A 1 84 ? 12.569 0.749 8.504 1.00 94.69 84 LYS A O 1
ATOM 700 N N . LEU A 1 85 ? 13.164 2.346 7.032 1.00 93.88 85 LEU A N 1
ATOM 701 C CA . LEU A 1 85 ? 13.648 1.452 5.988 1.00 93.88 85 LEU A CA 1
ATOM 702 C C . LEU A 1 85 ? 14.771 0.529 6.484 1.00 93.88 85 LEU A C 1
ATOM 704 O O . LEU A 1 85 ? 14.688 -0.683 6.280 1.00 93.88 85 LEU A O 1
ATOM 708 N N . ASP A 1 86 ? 15.764 1.067 7.192 1.00 94.25 86 ASP A N 1
ATOM 709 C CA . ASP A 1 86 ? 16.923 0.289 7.644 1.00 94.25 86 ASP A CA 1
ATOM 710 C C . ASP A 1 86 ? 16.533 -0.799 8.644 1.00 94.25 86 ASP A C 1
ATOM 712 O O . ASP A 1 86 ? 16.857 -1.972 8.446 1.00 94.25 86 ASP A O 1
ATOM 716 N N . SER A 1 87 ? 15.725 -0.448 9.650 1.00 95.62 87 SER A N 1
ATOM 717 C CA . SER A 1 87 ? 15.192 -1.416 10.618 1.00 95.62 87 SER A CA 1
ATOM 718 C C . SER A 1 87 ? 14.335 -2.493 9.940 1.00 95.62 87 SER A C 1
ATOM 720 O O . SER A 1 87 ? 14.385 -3.673 10.302 1.00 95.62 87 SER A O 1
ATOM 722 N N . PHE A 1 88 ? 13.543 -2.120 8.928 1.00 94.75 88 PHE A N 1
ATOM 723 C CA . PHE A 1 88 ? 12.763 -3.084 8.155 1.00 94.75 88 PHE A CA 1
ATOM 724 C C . PHE A 1 88 ? 13.665 -4.061 7.385 1.00 94.75 88 PHE A C 1
ATOM 726 O O . PHE A 1 88 ? 13.418 -5.273 7.394 1.00 94.75 88 PHE A O 1
ATOM 733 N N . MET A 1 89 ? 14.724 -3.554 6.751 1.00 95.12 89 MET A N 1
ATOM 734 C CA . MET A 1 89 ? 15.688 -4.366 6.011 1.00 95.12 89 MET A CA 1
ATOM 735 C C . MET A 1 89 ? 16.481 -5.289 6.933 1.00 95.12 89 MET A C 1
ATOM 737 O O . MET A 1 89 ? 16.632 -6.468 6.619 1.00 95.12 89 MET A O 1
ATOM 741 N N . GLU A 1 90 ? 16.912 -4.810 8.096 1.00 95.56 90 GLU A N 1
ATOM 742 C CA . GLU A 1 90 ? 17.588 -5.619 9.110 1.00 95.56 90 GLU A CA 1
ATOM 743 C C . GLU A 1 90 ? 16.712 -6.790 9.584 1.00 95.56 90 GLU A C 1
ATOM 745 O O . GLU A 1 90 ? 17.130 -7.950 9.532 1.00 95.56 90 GLU A O 1
ATOM 750 N N . LYS A 1 91 ? 15.446 -6.524 9.936 1.00 96.06 91 LYS A N 1
ATOM 751 C CA . LYS A 1 91 ? 14.481 -7.574 10.312 1.00 96.06 91 LYS A CA 1
ATOM 752 C C . LYS A 1 91 ? 14.287 -8.595 9.195 1.00 96.06 91 LYS A C 1
ATOM 754 O O . LYS A 1 91 ? 14.183 -9.796 9.459 1.00 96.06 91 LYS A O 1
ATOM 759 N N . ARG A 1 92 ? 14.247 -8.138 7.939 1.00 94.62 92 ARG A N 1
ATOM 760 C CA . ARG A 1 92 ? 14.125 -9.019 6.771 1.00 94.62 92 ARG A CA 1
ATOM 761 C C . ARG A 1 92 ? 15.373 -9.884 6.584 1.00 94.62 92 ARG A C 1
ATOM 763 O O . ARG A 1 92 ? 15.216 -11.083 6.365 1.00 94.62 92 ARG A O 1
ATOM 770 N N . ARG A 1 93 ? 16.578 -9.321 6.735 1.00 95.50 93 ARG A N 1
ATOM 771 C CA . ARG A 1 93 ? 17.848 -10.069 6.702 1.00 95.50 93 ARG A CA 1
ATOM 772 C C . ARG A 1 93 ? 17.881 -11.139 7.791 1.00 95.50 93 ARG A C 1
ATOM 774 O O . ARG A 1 93 ? 18.083 -12.304 7.470 1.00 95.50 93 ARG A O 1
ATOM 781 N N . LYS A 1 94 ? 17.562 -10.785 9.042 1.00 95.94 94 LYS A N 1
ATOM 782 C CA . LYS A 1 94 ? 17.511 -11.733 10.171 1.00 95.94 94 LYS A CA 1
ATOM 783 C C . LYS A 1 94 ? 16.522 -12.876 9.928 1.00 95.94 94 LYS A C 1
ATOM 785 O O . LYS A 1 94 ? 16.840 -14.039 10.165 1.00 95.94 94 LYS A O 1
ATOM 790 N N . LYS A 1 95 ? 15.327 -12.567 9.411 1.00 95.31 95 LYS A N 1
ATOM 791 C CA . LY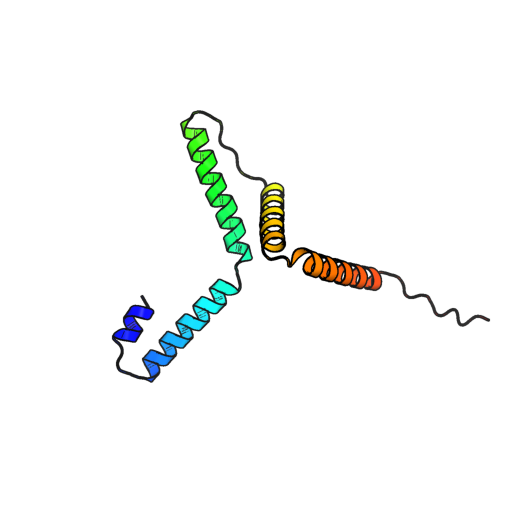S A 1 95 ? 14.322 -13.584 9.065 1.00 95.31 95 LYS A CA 1
ATOM 792 C C . LYS A 1 95 ? 14.794 -14.499 7.934 1.00 95.31 95 LYS A C 1
ATOM 794 O O . LYS A 1 95 ? 14.521 -15.694 7.985 1.00 95.31 95 LYS A O 1
ATOM 799 N N . ASN A 1 96 ? 15.471 -13.955 6.924 1.00 94.06 96 ASN A N 1
ATOM 800 C CA . ASN A 1 96 ? 16.021 -14.745 5.826 1.00 94.06 96 ASN A CA 1
ATOM 801 C C . ASN A 1 96 ? 17.152 -15.660 6.310 1.00 94.06 96 ASN A C 1
ATOM 803 O O . ASN A 1 96 ? 17.098 -16.844 6.013 1.00 94.06 96 ASN A O 1
ATOM 807 N N . ALA A 1 97 ? 18.086 -15.158 7.122 1.00 93.19 97 ALA A N 1
ATOM 808 C CA . ALA A 1 97 ? 19.150 -15.968 7.720 1.00 93.19 97 ALA A CA 1
ATOM 809 C C . ALA A 1 97 ? 18.585 -17.104 8.587 1.00 93.19 97 ALA A C 1
ATOM 811 O O . ALA A 1 97 ? 18.978 -18.254 8.453 1.00 93.19 97 ALA A O 1
ATOM 812 N N . SER A 1 98 ? 17.573 -16.819 9.413 1.00 91.69 98 SER A N 1
ATOM 813 C CA . SER A 1 98 ? 16.901 -17.854 10.210 1.00 91.69 98 SER A CA 1
ATOM 814 C C . SER A 1 98 ? 16.185 -18.907 9.353 1.00 91.69 98 SER A C 1
ATOM 816 O O . SER A 1 98 ? 16.132 -20.074 9.741 1.00 91.69 98 SER A O 1
ATOM 818 N N . LYS A 1 99 ? 15.624 -18.519 8.199 1.00 91.50 99 LYS A N 1
ATOM 819 C CA . LYS A 1 99 ? 15.048 -19.476 7.244 1.00 91.50 99 LYS A CA 1
ATOM 820 C C . LYS A 1 99 ? 16.123 -20.329 6.593 1.00 91.50 99 LYS A C 1
ATOM 822 O O . LYS A 1 99 ? 15.914 -21.525 6.469 1.00 91.50 99 LYS A O 1
ATOM 827 N N . ASP A 1 100 ? 17.230 -19.717 6.200 1.00 89.25 100 ASP A N 1
ATOM 828 C CA . ASP A 1 100 ? 18.362 -20.408 5.596 1.00 89.25 100 ASP A CA 1
ATOM 829 C C . ASP A 1 100 ? 18.929 -21.452 6.565 1.00 89.25 100 ASP A C 1
ATOM 831 O O . ASP A 1 100 ? 18.940 -22.639 6.259 1.00 89.25 100 ASP A O 1
ATOM 835 N N . HIS A 1 101 ? 19.188 -21.056 7.816 1.00 87.00 101 HIS A N 1
ATOM 836 C CA . HIS A 1 101 ? 19.623 -21.955 8.891 1.00 87.00 101 HIS A CA 1
ATOM 837 C C . HIS A 1 101 ? 18.676 -23.143 9.132 1.00 87.00 101 HIS A C 1
ATOM 839 O O . HIS A 1 101 ? 19.123 -24.182 9.599 1.00 87.00 101 HIS A O 1
ATOM 845 N N . ARG A 1 102 ? 17.374 -23.019 8.829 1.00 84.75 102 ARG A N 1
ATOM 846 C CA . ARG A 1 102 ? 16.416 -24.129 8.969 1.00 84.75 102 ARG A CA 1
ATOM 847 C C . ARG A 1 102 ? 16.646 -25.236 7.938 1.00 84.75 102 ARG A C 1
ATOM 849 O O . ARG A 1 102 ? 16.332 -26.386 8.221 1.00 84.75 102 ARG A O 1
ATOM 856 N N . PHE A 1 103 ? 17.128 -24.882 6.751 1.00 80.50 103 PHE A N 1
ATOM 857 C CA . PHE A 1 103 ? 17.401 -25.827 5.667 1.00 80.50 103 PHE A CA 1
ATOM 858 C C . PHE A 1 103 ? 18.885 -26.180 5.557 1.00 80.50 103 PHE A C 1
ATOM 860 O O . PHE A 1 103 ? 19.243 -27.052 4.768 1.00 80.50 103 PHE A O 1
ATOM 867 N N . MET A 1 104 ? 19.737 -25.547 6.367 1.00 82.50 104 MET A N 1
ATOM 868 C CA . MET A 1 104 ? 21.122 -25.962 6.503 1.00 82.50 104 MET A CA 1
ATOM 869 C C . MET A 1 104 ? 21.178 -27.279 7.282 1.00 82.50 104 MET A C 1
ATOM 871 O O . MET A 1 104 ? 20.600 -27.368 8.370 1.00 82.50 104 MET A O 1
ATOM 875 N N . PRO A 1 105 ? 21.856 -28.313 6.754 1.00 82.50 105 PRO A N 1
ATOM 876 C CA . PRO A 1 105 ? 22.077 -29.530 7.511 1.00 82.50 105 PRO A CA 1
ATOM 877 C C . PRO A 1 105 ? 22.829 -29.161 8.790 1.00 82.50 105 PRO A C 1
ATOM 879 O O . PRO A 1 105 ? 23.826 -28.434 8.747 1.00 82.50 105 PRO A O 1
ATOM 882 N N . TYR A 1 106 ? 22.345 -29.649 9.935 1.00 74.88 106 TYR A N 1
ATOM 883 C CA . TYR A 1 106 ? 23.116 -29.560 11.168 1.00 74.88 106 TYR A CA 1
ATOM 884 C C . TYR A 1 106 ? 24.489 -30.172 10.899 1.00 74.88 106 TYR A C 1
ATOM 886 O O . TYR A 1 106 ? 24.588 -31.230 10.267 1.00 74.88 106 TYR A O 1
ATOM 894 N N . ARG A 1 107 ? 25.552 -29.515 11.377 1.00 68.31 107 ARG A N 1
ATOM 895 C CA . ARG A 1 107 ? 26.839 -30.195 11.509 1.00 68.31 107 ARG A CA 1
ATOM 896 C C . ARG A 1 107 ? 26.546 -31.476 12.286 1.00 68.31 107 ARG A C 1
ATOM 898 O O . ARG A 1 107 ? 26.070 -31.398 13.415 1.00 68.31 107 ARG A O 1
ATOM 905 N N . ARG A 1 108 ? 26.752 -32.638 11.657 1.00 64.38 108 ARG A N 1
ATOM 906 C CA . ARG A 1 108 ? 26.844 -33.900 12.391 1.00 64.38 108 ARG A CA 1
ATOM 907 C C . ARG A 1 108 ? 27.917 -33.648 13.438 1.00 64.38 108 ARG A C 1
ATOM 909 O O . ARG A 1 108 ? 29.036 -33.314 13.050 1.00 64.38 108 ARG A O 1
ATOM 916 N N . ASP A 1 109 ? 27.561 -33.732 14.716 1.00 61.84 109 ASP A N 1
ATOM 917 C CA . ASP A 1 109 ? 28.555 -33.839 15.773 1.00 61.84 109 ASP A CA 1
ATOM 918 C C . ASP A 1 109 ? 29.455 -35.006 15.379 1.00 61.84 109 ASP A C 1
ATOM 920 O O . ASP A 1 109 ? 29.041 -36.167 15.372 1.00 61.84 109 ASP A O 1
ATOM 924 N N . GLY A 1 110 ? 30.658 -34.674 14.920 1.00 58.28 110 GLY A N 1
ATOM 925 C CA . GLY A 1 110 ? 31.721 -35.626 14.673 1.00 58.28 110 GLY A CA 1
ATOM 926 C C . GLY A 1 110 ? 32.245 -36.086 16.020 1.00 58.28 110 GLY A C 1
ATOM 927 O O . GLY A 1 110 ? 33.359 -35.740 16.388 1.00 58.28 110 GLY A O 1
ATOM 928 N N . GLY A 1 111 ? 31.428 -36.836 16.762 1.00 59.66 111 GLY A N 1
ATOM 929 C CA . GLY A 1 111 ? 31.916 -37.757 17.776 1.00 59.66 111 GLY A CA 1
ATOM 930 C C . GLY A 1 111 ? 32.714 -38.830 17.048 1.00 59.66 111 GLY A C 1
ATOM 931 O O . GLY A 1 111 ? 32.146 -39.799 16.548 1.00 59.66 111 GLY A O 1
ATOM 932 N N . GLY A 1 112 ? 34.009 -38.582 16.887 1.00 58.16 112 GLY A N 1
ATOM 933 C CA . GLY A 1 112 ? 34.899 -39.406 16.082 1.00 58.16 112 GLY A CA 1
ATOM 934 C C . GLY A 1 112 ? 36.339 -38.898 16.069 1.00 58.16 112 GLY A C 1
ATOM 935 O O . GLY A 1 112 ? 36.917 -38.809 14.991 1.00 58.16 112 GLY A O 1
ATOM 936 N N . ALA A 1 113 ? 36.867 -38.522 17.237 1.00 45.09 113 ALA A N 1
ATOM 937 C CA . ALA A 1 113 ? 38.274 -38.615 17.646 1.00 45.09 113 ALA A CA 1
ATOM 938 C C . ALA A 1 113 ? 38.365 -38.295 19.143 1.00 45.09 113 ALA A C 1
ATOM 940 O O . ALA A 1 113 ? 37.819 -37.238 19.537 1.00 45.09 113 ALA A O 1
#